Protein AF-A0A3P7KFB0-F1 (afdb_monomer)

Secondary structure (DSSP, 8-state):
-HHHHHHHHHHHHHHHHHHHHHHHHHHHHHHHHTT-TTTT-----------SSHHHHHHHH-TTTEEE-SS-TT-EEETTSGGGG-S------GGGGGG-

pLDDT: mean 82.41, std 10.94, range [44.97, 96.56]

Sequence (100 aa):
MWHEARRQEKLIRSQMIDSVKRNERRKQFYENVRKDPEQFMQVHGRKCQIHMDPAVAHAAEASSILRRWQGDPNVLIDRFDVRAHMDYIPETKADDIDKR

InterPro domains:
  IPR019147 Suppressor of white apricot, N-terminal domain [PF09750] (40-95)
  IPR019147 Suppressor of white apricot, N-terminal domain [SM01141] (39-99)
  IPR040397 Suppressor of white apricot [PTHR13161] (1-93)

Solvent-accessible surface area (backbone atoms only — not comparable to full-atom values): 6448 Å² total; per-residue (Å²): 114,69,71,58,54,55,51,51,51,52,52,53,53,50,52,51,53,51,48,51,55,50,50,51,52,52,49,51,50,51,60,56,50,70,74,41,79,67,83,72,65,77,87,84,86,72,96,76,82,92,54,94,46,69,68,58,38,50,66,68,66,33,80,90,37,49,35,65,36,91,93,42,72,89,42,75,38,51,63,83,38,72,76,66,72,55,93,73,80,82,81,80,62,74,80,63,66,84,75,112

Radius of gyration: 26.5 Å; Cα contacts (8 Å, |Δi|>4): 41; chains: 1; bounding box: 63×32×70 Å

Foldseek 3Di:
DVVVVVVVVVVVVVVVVVVVVVVVVVVVVVVVCVVDVVVPPDDDDDDADDDPDPVVSCCPPPPVQWDQQPVGSVDIDGCPPPSVVDPDDDDDDPVVVVVD

Organism: Litomosoides sigmodontis (NCBI:txid42156)

Mean predicted aligned error: 14.36 Å

Structure (mmCIF, N/CA/C/O backbone):
data_AF-A0A3P7KFB0-F1
#
_entry.id   AF-A0A3P7KFB0-F1
#
loop_
_atom_site.group_PDB
_atom_site.id
_atom_site.type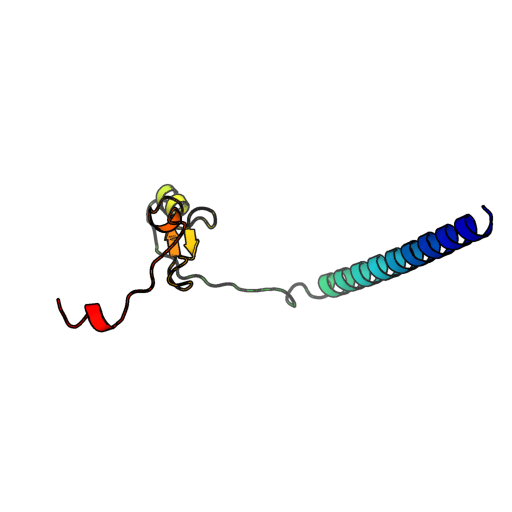_symbol
_atom_site.label_atom_id
_atom_site.label_alt_id
_atom_site.label_comp_id
_atom_site.label_asym_id
_atom_site.label_entity_id
_atom_site.label_seq_id
_atom_site.pdbx_PDB_ins_code
_atom_site.Cartn_x
_atom_site.Cartn_y
_atom_site.Cartn_z
_atom_site.occupancy
_atom_site.B_iso_or_equiv
_atom_site.auth_seq_id
_atom_site.auth_comp_id
_atom_site.auth_asym_id
_atom_site.auth_atom_id
_atom_site.pdbx_PDB_model_num
ATOM 1 N N . MET A 1 1 ? 17.732 -8.116 -43.389 1.00 69.75 1 MET A N 1
ATOM 2 C CA . MET A 1 1 ? 18.290 -9.009 -42.347 1.00 69.75 1 MET A CA 1
ATOM 3 C C . MET A 1 1 ? 19.377 -8.345 -41.491 1.00 69.75 1 MET A C 1
ATOM 5 O O . MET A 1 1 ? 19.229 -8.332 -40.279 1.00 69.75 1 MET A O 1
ATOM 9 N N . TRP A 1 2 ? 20.423 -7.718 -42.051 1.00 81.38 2 TRP A N 1
ATOM 10 C CA . TRP A 1 2 ? 21.514 -7.133 -41.237 1.00 81.38 2 TRP A CA 1
ATOM 11 C C . TRP A 1 2 ? 21.126 -5.904 -40.386 1.00 81.38 2 TRP A C 1
ATOM 13 O O . TRP A 1 2 ? 21.484 -5.812 -39.212 1.00 81.38 2 TRP A O 1
ATOM 23 N N . HIS A 1 3 ? 20.343 -4.972 -40.938 1.00 89.75 3 HIS A N 1
ATOM 24 C CA . HIS A 1 3 ? 19.903 -3.776 -40.200 1.00 89.75 3 HIS A CA 1
ATOM 25 C C . HIS A 1 3 ? 19.008 -4.096 -38.995 1.00 89.75 3 HIS A C 1
ATOM 27 O O . HIS A 1 3 ? 19.041 -3.392 -37.987 1.00 89.75 3 HIS A O 1
ATOM 33 N N . GLU A 1 4 ? 18.226 -5.167 -39.091 1.00 88.50 4 GLU A N 1
ATOM 34 C CA . GLU A 1 4 ? 17.329 -5.619 -38.033 1.00 88.50 4 GLU A CA 1
ATOM 35 C C . GLU A 1 4 ? 18.109 -6.270 -36.888 1.00 88.50 4 GLU A C 1
ATOM 37 O O . GLU A 1 4 ? 17.921 -5.892 -35.734 1.00 88.50 4 GLU A O 1
ATOM 42 N N . ALA A 1 5 ? 19.085 -7.125 -37.210 1.00 91.62 5 ALA A N 1
ATOM 43 C CA . ALA A 1 5 ? 20.014 -7.680 -36.228 1.00 91.62 5 ALA A CA 1
ATOM 44 C C . ALA A 1 5 ? 20.770 -6.577 -35.460 1.00 91.62 5 ALA A C 1
ATOM 46 O O . ALA A 1 5 ? 20.852 -6.616 -34.233 1.00 91.62 5 ALA A O 1
ATOM 47 N N . ARG A 1 6 ? 21.235 -5.528 -36.155 1.00 92.75 6 ARG A N 1
ATOM 48 C CA . ARG A 1 6 ? 21.932 -4.387 -35.530 1.00 92.75 6 ARG A CA 1
ATOM 49 C C . ARG A 1 6 ? 21.017 -3.551 -34.624 1.00 92.75 6 ARG A C 1
ATOM 51 O O . ARG A 1 6 ? 21.471 -2.995 -33.622 1.00 92.75 6 ARG A O 1
ATOM 58 N N . ARG A 1 7 ? 19.722 -3.459 -34.951 1.00 91.50 7 ARG A N 1
ATOM 59 C CA . ARG A 1 7 ? 18.713 -2.807 -34.098 1.00 91.50 7 ARG A CA 1
ATOM 60 C C . ARG A 1 7 ? 18.478 -3.608 -32.815 1.00 91.50 7 ARG A C 1
ATOM 62 O O . ARG A 1 7 ? 18.466 -3.010 -31.742 1.00 91.50 7 ARG A O 1
ATOM 69 N N . GLN A 1 8 ? 18.345 -4.931 -32.923 1.00 93.19 8 GLN A N 1
ATOM 70 C CA . GLN A 1 8 ? 18.179 -5.816 -31.765 1.00 93.19 8 GLN A CA 1
ATOM 71 C C . GLN A 1 8 ? 19.406 -5.778 -30.851 1.00 93.19 8 GLN A C 1
ATOM 73 O O . GLN A 1 8 ? 19.278 -5.616 -29.641 1.00 93.19 8 GLN A O 1
ATOM 78 N N . GLU A 1 9 ? 20.606 -5.809 -31.427 1.00 93.56 9 GLU A N 1
ATOM 79 C CA . GLU A 1 9 ? 21.850 -5.700 -30.668 1.00 93.56 9 GLU A CA 1
ATOM 80 C C . GLU A 1 9 ? 21.924 -4.396 -29.856 1.00 93.56 9 GLU A C 1
ATOM 82 O O . GLU A 1 9 ? 22.289 -4.411 -28.678 1.00 93.56 9 GLU A O 1
ATOM 87 N N . LYS A 1 10 ? 21.527 -3.260 -30.449 1.00 93.19 10 LYS A N 1
ATOM 88 C CA . LYS A 1 10 ? 21.494 -1.967 -29.749 1.00 93.19 10 LYS A CA 1
ATOM 89 C C . LYS A 1 10 ? 20.515 -1.977 -28.569 1.00 93.19 10 LYS A C 1
ATOM 91 O O . LYS A 1 10 ? 20.856 -1.450 -27.512 1.00 93.19 10 LYS A O 1
ATOM 96 N N . LEU A 1 11 ? 19.340 -2.588 -28.741 1.00 95.56 11 LEU A N 1
ATOM 97 C CA . LEU A 1 11 ? 18.315 -2.714 -27.699 1.00 95.56 11 LEU A CA 1
ATOM 98 C C . LEU A 1 11 ? 18.798 -3.585 -26.528 1.00 95.56 11 LEU A C 1
ATOM 100 O O . LEU A 1 11 ? 18.660 -3.203 -25.367 1.00 95.56 11 LEU A O 1
ATOM 104 N N . ILE A 1 12 ? 19.403 -4.737 -26.825 1.00 94.75 12 ILE A N 1
ATOM 105 C CA . ILE A 1 12 ? 19.922 -5.652 -25.799 1.00 94.75 12 ILE A CA 1
ATOM 106 C C . ILE A 1 12 ? 21.056 -4.976 -25.021 1.00 94.75 12 ILE A C 1
ATOM 108 O O . ILE A 1 12 ? 21.076 -5.008 -23.790 1.00 94.75 12 ILE A O 1
ATOM 112 N N . ARG A 1 13 ? 21.970 -4.286 -25.719 1.00 94.38 13 ARG A N 1
ATOM 113 C CA . ARG A 1 13 ? 23.058 -3.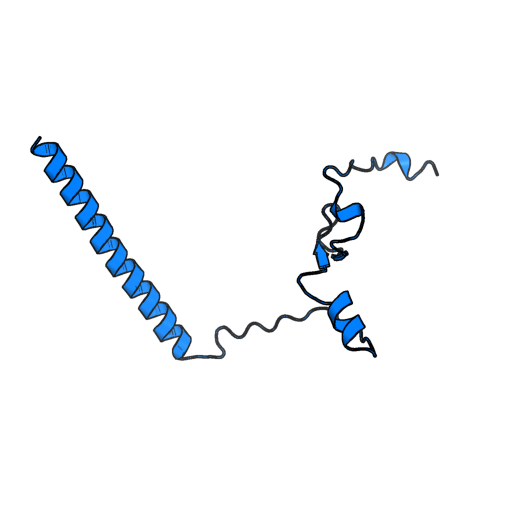533 -25.076 1.00 94.38 13 ARG A CA 1
ATOM 114 C C . ARG A 1 13 ? 22.533 -2.416 -24.172 1.00 94.38 13 ARG A C 1
ATOM 116 O O . ARG A 1 13 ? 23.048 -2.262 -23.066 1.00 94.38 13 ARG A O 1
ATOM 123 N N . SER A 1 14 ? 21.512 -1.662 -24.591 1.00 95.50 14 SER A N 1
ATOM 124 C CA . SER A 1 14 ? 20.925 -0.622 -23.734 1.00 95.50 14 SER A CA 1
ATOM 125 C C . SER A 1 14 ? 20.245 -1.219 -22.502 1.00 95.50 14 SER A C 1
ATOM 127 O O . SER A 1 14 ? 20.505 -0.768 -21.390 1.00 95.50 14 SER A O 1
ATOM 129 N N . GLN A 1 15 ? 19.461 -2.291 -22.670 1.00 95.88 15 GLN A N 1
ATOM 130 C CA . GLN A 1 15 ? 18.812 -2.985 -21.552 1.00 95.88 15 GLN A CA 1
ATOM 131 C C . GLN A 1 15 ? 19.826 -3.541 -20.546 1.00 95.88 15 GLN A C 1
ATOM 133 O O . GLN A 1 15 ? 19.603 -3.465 -19.335 1.00 95.88 15 GLN A O 1
ATOM 138 N N . MET A 1 16 ? 20.953 -4.070 -21.028 1.00 95.94 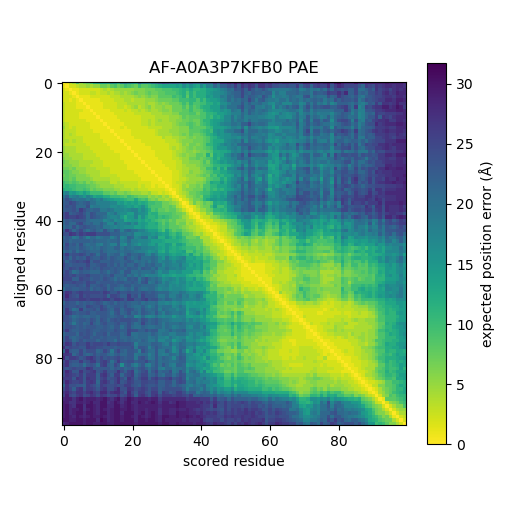16 MET A N 1
ATOM 139 C CA . MET A 1 16 ? 22.032 -4.569 -20.179 1.00 95.94 16 MET A CA 1
ATOM 140 C C . MET A 1 16 ? 22.647 -3.442 -19.339 1.00 95.94 16 MET A C 1
ATOM 142 O O . MET A 1 16 ? 22.744 -3.571 -18.119 1.00 95.94 16 MET A O 1
ATOM 146 N N . ILE A 1 17 ? 23.001 -2.315 -19.967 1.00 95.88 17 ILE A N 1
ATOM 147 C CA . ILE A 1 17 ? 23.571 -1.148 -19.271 1.00 95.88 17 ILE A CA 1
ATOM 148 C C . ILE A 1 17 ? 22.587 -0.605 -18.229 1.00 95.88 17 ILE A C 1
ATOM 150 O O . ILE A 1 17 ? 22.974 -0.332 -17.090 1.00 95.88 17 ILE A O 1
ATOM 154 N N . ASP A 1 18 ? 21.308 -0.493 -18.584 1.00 96.06 18 ASP A N 1
ATOM 155 C CA . ASP A 1 18 ? 20.270 -0.017 -17.671 1.00 96.06 18 ASP A CA 1
ATOM 156 C C . ASP A 1 18 ? 20.058 -0.972 -16.495 1.00 96.06 18 ASP A C 1
ATOM 158 O O . ASP A 1 18 ? 19.820 -0.530 -15.369 1.00 96.06 18 ASP A O 1
ATOM 162 N N . SER A 1 19 ? 20.182 -2.279 -16.729 1.00 95.19 19 SER A N 1
ATOM 163 C CA . SER A 1 19 ? 20.090 -3.297 -15.681 1.00 95.19 19 SER A CA 1
ATOM 164 C C . SER A 1 19 ? 21.260 -3.209 -14.704 1.00 95.19 19 SER A C 1
ATOM 166 O O . SER A 1 19 ? 21.029 -3.242 -13.496 1.00 95.19 19 SER A O 1
ATOM 168 N N . VAL A 1 20 ? 22.488 -2.995 -15.194 1.00 96.56 20 VAL A N 1
ATOM 169 C CA . VAL A 1 20 ? 23.670 -2.763 -14.343 1.00 96.56 20 VAL A CA 1
ATOM 170 C C . VAL A 1 20 ? 23.494 -1.490 -13.514 1.00 96.56 20 VAL A C 1
ATOM 172 O O . VAL A 1 20 ? 23.587 -1.548 -12.289 1.00 96.56 20 VAL A O 1
ATOM 175 N N . LYS A 1 21 ? 23.119 -0.366 -14.141 1.00 96.25 21 LYS A N 1
ATOM 176 C CA . LYS A 1 21 ? 22.860 0.904 -13.436 1.00 96.25 21 LYS A CA 1
ATOM 177 C C . LYS A 1 21 ? 21.732 0.794 -12.409 1.00 96.25 21 LYS A C 1
ATOM 179 O O . LYS A 1 21 ? 21.770 1.432 -11.357 1.00 96.25 21 LYS A O 1
ATOM 184 N N . ARG A 1 22 ? 20.679 0.026 -12.706 1.00 95.00 22 ARG A N 1
ATOM 185 C CA . ARG A 1 22 ? 19.577 -0.233 -11.766 1.00 95.00 22 ARG A CA 1
ATOM 186 C C . ARG A 1 22 ? 20.057 -1.073 -10.586 1.00 95.00 22 ARG A C 1
ATOM 188 O O . ARG A 1 22 ? 19.719 -0.748 -9.451 1.00 95.00 22 ARG A O 1
ATOM 195 N N . ASN A 1 23 ? 20.852 -2.108 -10.843 1.00 96.00 23 ASN A N 1
ATOM 196 C CA . ASN A 1 23 ? 21.406 -2.952 -9.792 1.00 96.00 23 ASN A CA 1
ATOM 197 C C . ASN A 1 23 ? 22.362 -2.166 -8.883 1.00 96.00 23 ASN A C 1
ATOM 199 O O . ASN A 1 23 ? 22.302 -2.301 -7.666 1.00 96.00 23 ASN A O 1
ATOM 203 N N . GLU A 1 24 ? 23.181 -1.286 -9.456 1.00 95.25 24 GLU A N 1
ATOM 204 C CA . GLU A 1 24 ? 24.099 -0.432 -8.706 1.00 95.25 24 GLU A CA 1
ATOM 205 C C . GLU A 1 24 ? 23.362 0.582 -7.822 1.00 95.25 24 GLU A C 1
ATOM 207 O O . GLU A 1 24 ? 23.651 0.667 -6.631 1.00 95.25 24 GLU A O 1
ATOM 212 N N . ARG A 1 25 ? 22.327 1.259 -8.342 1.00 94.44 25 ARG A N 1
ATOM 213 C CA . ARG A 1 25 ? 21.447 2.118 -7.523 1.00 94.44 25 ARG A CA 1
ATOM 214 C C . ARG A 1 25 ? 20.778 1.346 -6.389 1.00 94.44 25 ARG A C 1
ATOM 216 O O . ARG A 1 25 ? 20.712 1.837 -5.268 1.00 94.44 25 ARG A O 1
ATOM 223 N N . ARG A 1 26 ? 20.306 0.124 -6.663 1.00 93.06 26 ARG A N 1
ATOM 224 C CA . ARG A 1 26 ? 19.701 -0.743 -5.645 1.00 93.06 26 ARG A CA 1
ATOM 225 C C . ARG A 1 26 ? 20.717 -1.140 -4.571 1.00 93.06 26 ARG A C 1
ATOM 227 O O . ARG A 1 26 ? 20.396 -1.101 -3.389 1.00 93.06 26 ARG A O 1
ATOM 234 N N . LYS A 1 27 ? 21.947 -1.478 -4.969 1.00 93.00 27 LYS A N 1
ATOM 235 C CA . LYS A 1 27 ? 23.049 -1.768 -4.045 1.00 93.00 27 LYS A CA 1
ATOM 236 C C . LYS A 1 27 ? 23.378 -0.549 -3.181 1.00 93.00 27 LYS A C 1
ATOM 238 O O . LYS A 1 27 ? 23.428 -0.685 -1.969 1.00 93.00 27 LYS A O 1
ATOM 243 N N . GLN A 1 28 ? 23.534 0.632 -3.780 1.00 88.94 28 GLN A N 1
ATOM 244 C CA . GLN A 1 28 ? 23.790 1.881 -3.053 1.00 88.94 28 GLN A CA 1
ATOM 245 C C . GLN A 1 28 ? 22.671 2.208 -2.058 1.00 88.94 28 GLN A C 1
ATOM 247 O O . GLN A 1 28 ? 22.959 2.592 -0.930 1.00 88.94 28 GLN A O 1
ATOM 252 N N . PHE A 1 29 ? 21.406 2.005 -2.444 1.00 86.38 29 PHE A N 1
ATOM 253 C CA . PHE A 1 29 ? 20.269 2.152 -1.537 1.00 86.38 29 PHE A CA 1
ATOM 254 C C . PHE A 1 29 ? 20.411 1.243 -0.311 1.00 86.38 29 PHE A C 1
ATOM 256 O O . PHE A 1 29 ? 20.387 1.741 0.807 1.00 86.38 29 PHE A O 1
ATOM 263 N N . TYR A 1 30 ? 20.633 -0.062 -0.500 1.00 83.81 30 TYR A N 1
ATOM 264 C CA . TYR A 1 30 ? 20.760 -0.995 0.625 1.00 83.81 30 TYR A CA 1
ATOM 265 C C . TYR A 1 30 ? 22.020 -0.770 1.472 1.00 83.81 30 TYR A C 1
ATOM 267 O O . TYR A 1 30 ? 21.952 -0.903 2.689 1.00 83.81 30 TYR A O 1
ATOM 275 N N . GLU A 1 31 ? 23.148 -0.391 0.869 1.00 85.38 31 GLU A N 1
ATOM 276 C CA . GLU A 1 31 ? 24.368 -0.019 1.603 1.00 85.38 31 GLU A CA 1
ATOM 277 C C . GLU A 1 31 ? 24.161 1.238 2.457 1.00 85.38 31 GLU A C 1
ATOM 279 O O . GLU A 1 31 ? 24.686 1.319 3.564 1.00 85.38 31 GLU A O 1
ATOM 284 N N . ASN A 1 32 ? 23.376 2.208 1.980 1.00 79.12 32 ASN A N 1
ATOM 285 C CA . ASN A 1 32 ? 23.015 3.388 2.765 1.00 79.12 32 ASN A CA 1
ATOM 286 C C . ASN A 1 32 ? 22.011 3.042 3.874 1.00 79.12 32 ASN A C 1
ATOM 288 O O . ASN A 1 32 ? 22.202 3.465 5.007 1.00 79.12 32 ASN A O 1
ATOM 292 N N . VAL A 1 33 ? 21.003 2.215 3.581 1.00 72.69 33 VAL A N 1
ATOM 293 C CA . VAL A 1 33 ? 20.011 1.738 4.564 1.00 72.69 33 VAL A CA 1
ATOM 294 C C . VAL A 1 33 ? 20.672 0.919 5.677 1.00 72.69 33 VAL A C 1
ATOM 296 O O . VAL A 1 33 ? 20.276 1.010 6.83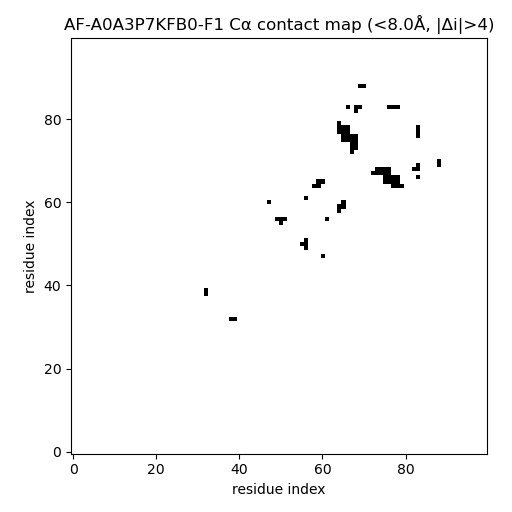1 1.00 72.69 33 VAL A O 1
ATOM 299 N N . ARG A 1 34 ? 21.706 0.130 5.362 1.00 70.56 34 ARG A N 1
ATOM 300 C CA . ARG A 1 34 ? 22.420 -0.696 6.348 1.00 70.56 34 ARG A CA 1
ATOM 301 C C . ARG A 1 34 ? 23.267 0.121 7.330 1.00 70.56 34 ARG A C 1
ATOM 303 O O . ARG A 1 34 ? 23.632 -0.412 8.373 1.00 70.56 34 ARG A O 1
ATOM 310 N N . LYS A 1 35 ? 23.607 1.372 7.000 1.00 70.94 35 LYS A N 1
ATOM 311 C CA . LYS A 1 35 ? 24.426 2.240 7.861 1.00 70.94 35 LYS A CA 1
ATOM 312 C C . LYS A 1 35 ? 23.642 2.842 9.023 1.00 70.94 35 LYS A C 1
ATOM 314 O O . LYS A 1 35 ? 24.249 3.067 10.062 1.00 70.94 35 LYS A O 1
ATOM 319 N N . ASP A 1 36 ? 22.341 3.071 8.858 1.00 68.62 36 ASP A N 1
ATOM 320 C CA . ASP A 1 36 ? 21.492 3.650 9.898 1.00 68.62 36 ASP A CA 1
ATOM 321 C C . ASP A 1 36 ? 20.141 2.908 9.979 1.00 68.62 36 ASP A C 1
ATOM 323 O O . ASP A 1 36 ? 19.233 3.167 9.181 1.00 68.62 36 ASP A O 1
ATOM 327 N N . PRO A 1 37 ? 20.001 1.959 10.924 1.00 65.69 37 PRO A N 1
ATOM 328 C CA . PRO A 1 37 ? 18.761 1.218 11.146 1.00 65.69 37 PRO A CA 1
ATOM 329 C C . PRO A 1 37 ? 17.573 2.103 11.552 1.00 65.69 37 PRO A C 1
ATOM 331 O O . PRO A 1 37 ? 16.425 1.695 11.373 1.00 65.69 37 PRO A O 1
ATOM 334 N N . GLU A 1 38 ? 17.823 3.297 12.099 1.00 65.62 38 GLU A N 1
ATOM 335 C CA . GLU A 1 38 ? 16.787 4.183 12.636 1.00 65.62 38 GLU A CA 1
ATOM 336 C C . GLU A 1 38 ? 16.193 5.098 11.558 1.00 65.62 38 GLU A C 1
ATOM 338 O O . GLU A 1 38 ? 15.032 5.498 11.658 1.00 65.62 38 GLU A O 1
ATOM 343 N N . GLN A 1 39 ? 16.927 5.352 10.469 1.00 68.38 39 GLN A N 1
ATOM 344 C CA . GLN A 1 39 ? 16.528 6.277 9.399 1.00 68.38 39 GLN A CA 1
ATOM 345 C C . GLN A 1 39 ? 15.224 5.878 8.676 1.00 68.38 39 GLN A C 1
ATOM 347 O O . GLN A 1 39 ? 14.564 6.718 8.061 1.00 68.38 39 GLN A O 1
ATOM 352 N N . PHE A 1 40 ? 14.821 4.608 8.765 1.00 63.00 40 PHE A N 1
ATOM 353 C CA . PHE A 1 40 ? 13.564 4.100 8.203 1.00 63.00 40 PHE A CA 1
ATOM 354 C C . PHE A 1 40 ? 12.626 3.505 9.256 1.00 63.00 40 PHE A C 1
ATOM 356 O O . PHE A 1 40 ? 11.639 2.863 8.887 1.00 63.00 40 PHE A O 1
ATOM 363 N N . MET A 1 41 ? 12.900 3.699 10.550 1.00 72.19 41 MET A N 1
ATOM 364 C CA . MET A 1 41 ? 12.008 3.226 11.603 1.00 72.19 41 MET A CA 1
ATOM 365 C C . MET A 1 41 ? 10.700 4.024 11.554 1.00 72.19 41 MET A C 1
ATOM 367 O O . MET A 1 41 ? 10.603 5.148 12.039 1.00 72.19 41 MET A O 1
ATOM 371 N N . GLN A 1 42 ? 9.677 3.439 10.934 1.00 74.69 42 GLN A N 1
ATOM 372 C CA . GLN A 1 42 ? 8.338 4.010 10.900 1.00 74.69 42 GLN A CA 1
ATOM 373 C C . GLN A 1 42 ? 7.520 3.440 12.055 1.00 74.69 42 GLN A C 1
ATOM 375 O O . GLN A 1 42 ? 7.171 2.259 12.059 1.00 74.69 42 GLN A O 1
ATOM 380 N N . VAL A 1 43 ? 7.197 4.286 13.029 1.00 78.94 43 VAL A N 1
ATOM 381 C CA . VAL A 1 43 ? 6.282 3.928 14.115 1.00 78.94 43 VAL A CA 1
ATOM 382 C C . VAL A 1 43 ? 4.862 4.245 13.663 1.00 78.94 43 VAL A C 1
ATOM 384 O O . VAL A 1 43 ? 4.460 5.405 13.597 1.00 78.94 43 VAL A O 1
ATOM 387 N N . HIS A 1 44 ? 4.099 3.205 13.334 1.00 76.94 44 HIS A N 1
ATOM 388 C CA . HIS A 1 44 ? 2.685 3.324 12.985 1.00 76.94 44 HIS A CA 1
ATOM 389 C C . HIS A 1 44 ? 1.830 2.999 14.207 1.00 76.94 44 HIS A C 1
ATOM 391 O O . HIS A 1 44 ? 1.863 1.881 14.717 1.00 76.94 44 HIS A O 1
ATOM 397 N N . GLY A 1 45 ? 1.060 3.979 14.676 1.00 72.94 45 GLY A N 1
ATOM 398 C CA . GLY A 1 45 ? 0.062 3.788 15.724 1.00 72.94 45 GLY A CA 1
ATOM 399 C C . GLY A 1 45 ? -1.322 3.575 15.120 1.00 72.94 45 GLY A C 1
ATOM 400 O O . GLY A 1 45 ? -1.749 4.335 14.251 1.00 72.94 45 GLY A O 1
ATOM 401 N N . ARG A 1 46 ? -2.052 2.569 15.603 1.00 70.62 46 ARG A N 1
ATOM 402 C CA . ARG A 1 46 ? -3.477 2.383 15.312 1.00 7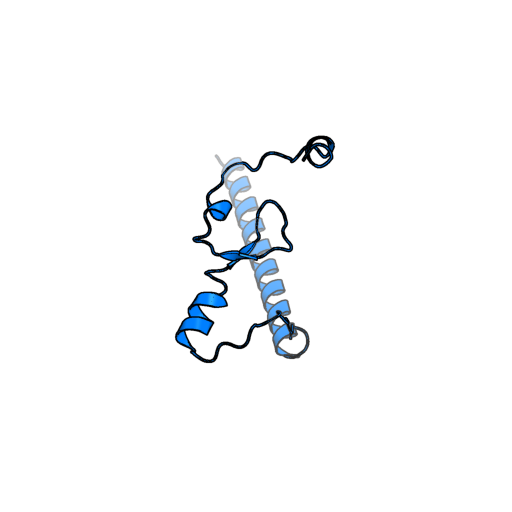0.62 46 ARG A CA 1
ATOM 403 C C . ARG A 1 46 ? -4.245 2.390 16.632 1.00 70.62 46 ARG A C 1
ATOM 405 O O . ARG A 1 46 ? -3.749 1.865 17.624 1.00 70.62 46 ARG A O 1
ATOM 412 N N . LYS A 1 47 ? -5.449 2.974 16.649 1.00 73.62 47 LYS A N 1
ATOM 413 C CA . LYS A 1 47 ? -6.371 2.806 17.783 1.00 73.62 47 LYS A CA 1
ATOM 414 C C . LYS A 1 47 ? -6.634 1.306 17.952 1.00 73.62 47 LYS A C 1
ATOM 416 O O . LYS A 1 47 ? -7.119 0.688 17.008 1.00 73.62 47 LYS A O 1
ATOM 421 N N . CYS A 1 48 ? -6.276 0.741 19.101 1.00 71.88 48 CYS A N 1
ATOM 422 C CA . CYS A 1 48 ? -6.557 -0.650 19.438 1.00 71.88 48 CYS A CA 1
ATOM 423 C C . CYS A 1 48 ? -7.596 -0.703 20.556 1.00 71.88 48 CYS A C 1
ATOM 425 O O . CYS A 1 48 ? -7.576 0.115 21.481 1.00 71.88 48 CYS A O 1
ATOM 427 N N . GLN A 1 49 ? -8.514 -1.657 20.461 1.00 80.25 49 GLN A N 1
ATOM 428 C CA . GLN A 1 49 ? -9.411 -1.986 21.554 1.00 80.25 49 GLN A CA 1
ATOM 429 C C . GLN A 1 49 ? -8.804 -3.138 22.364 1.00 80.25 49 GLN A C 1
ATOM 431 O O . GLN A 1 49 ? -8.243 -4.082 21.808 1.00 80.25 49 GLN A O 1
ATOM 436 N N . ILE A 1 50 ? -8.859 -3.050 23.695 1.00 83.94 50 ILE A N 1
ATOM 437 C CA . ILE A 1 50 ? -8.326 -4.108 24.560 1.00 83.94 50 ILE A CA 1
ATOM 438 C C . ILE A 1 50 ? -9.349 -5.243 24.607 1.00 83.94 50 ILE A C 1
ATOM 440 O O . ILE A 1 50 ? -10.468 -5.063 25.089 1.00 83.94 50 ILE A O 1
ATOM 444 N N . HIS A 1 51 ? -8.946 -6.416 24.127 1.00 87.12 51 HIS A N 1
ATOM 445 C CA . HIS A 1 51 ? -9.717 -7.649 24.232 1.00 87.12 51 HIS A CA 1
ATOM 446 C C . HIS A 1 51 ? -9.056 -8.560 25.272 1.00 87.12 51 HIS A C 1
ATOM 448 O O . HIS A 1 51 ? -7.852 -8.797 25.210 1.00 87.12 51 HIS A O 1
ATOM 454 N N . MET A 1 52 ? -9.838 -9.067 26.229 1.00 90.50 52 MET A N 1
ATOM 455 C CA . MET A 1 52 ? -9.338 -9.972 27.279 1.00 90.50 52 MET A CA 1
ATOM 456 C C . MET A 1 52 ? -8.956 -11.349 26.719 1.00 90.50 52 MET A C 1
ATOM 458 O O . MET A 1 52 ? -8.046 -11.994 27.231 1.00 90.50 52 MET A O 1
ATOM 462 N N . ASP A 1 53 ? -9.654 -11.790 25.669 1.00 91.88 53 ASP A N 1
ATOM 463 C CA . ASP A 1 53 ? -9.402 -13.054 24.981 1.00 91.88 53 ASP A CA 1
ATOM 464 C C . ASP A 1 53 ? -8.521 -12.825 23.733 1.00 91.88 53 ASP A C 1
ATOM 466 O O . ASP A 1 53 ? -8.931 -12.089 22.825 1.00 91.88 53 ASP A O 1
ATOM 470 N N . PRO A 1 54 ? -7.340 -13.468 23.641 1.00 87.94 54 PRO A N 1
ATOM 471 C CA . PRO A 1 54 ? -6.476 -13.406 22.465 1.00 87.94 54 PRO A CA 1
ATOM 472 C C . PRO A 1 54 ? -7.138 -13.876 21.162 1.00 87.94 54 PRO A C 1
ATOM 474 O O . PRO A 1 54 ? -6.822 -13.341 20.098 1.00 87.94 54 PRO A O 1
ATOM 477 N N . ALA A 1 55 ? -8.050 -14.853 21.214 1.00 87.75 55 ALA A N 1
ATOM 478 C CA . ALA A 1 55 ? -8.743 -15.344 20.023 1.00 87.75 55 ALA A CA 1
ATOM 479 C C . ALA A 1 55 ? -9.684 -14.273 19.456 1.00 87.75 55 ALA A C 1
ATOM 481 O O . ALA A 1 55 ? -9.693 -14.018 18.250 1.00 87.75 55 ALA A O 1
ATOM 482 N N . VAL A 1 56 ? -10.409 -13.584 20.341 1.00 86.06 56 VAL A N 1
ATOM 483 C CA . VAL A 1 56 ? -11.254 -12.437 19.985 1.00 86.06 56 VAL A CA 1
ATOM 484 C C . VAL A 1 56 ? -10.401 -11.275 19.482 1.00 86.06 56 VAL A C 1
ATOM 486 O O . VAL A 1 56 ? -10.748 -10.672 18.471 1.00 86.06 56 VAL A O 1
ATOM 489 N N . ALA A 1 57 ? -9.259 -10.999 20.121 1.00 86.12 57 ALA A N 1
ATOM 490 C CA . ALA A 1 57 ? -8.332 -9.957 19.678 1.00 86.12 57 ALA A CA 1
ATOM 491 C C . ALA A 1 57 ? -7.859 -10.196 18.239 1.00 86.12 57 ALA A C 1
ATOM 493 O O . ALA A 1 57 ? -7.873 -9.289 17.409 1.00 86.12 57 ALA A O 1
ATOM 494 N N . HIS A 1 58 ? -7.470 -11.435 17.929 1.00 83.44 58 HIS A N 1
ATOM 495 C CA . HIS A 1 58 ? -7.026 -11.800 16.591 1.00 83.44 58 HIS A CA 1
ATOM 496 C C . HIS A 1 58 ? -8.160 -11.689 15.566 1.00 83.44 58 HIS A C 1
ATOM 498 O O . HIS A 1 58 ? -7.951 -11.158 14.479 1.00 83.44 58 HIS A O 1
ATOM 504 N N . ALA A 1 59 ? -9.366 -12.142 15.917 1.00 82.25 59 ALA A N 1
ATOM 505 C CA . ALA A 1 59 ? -10.529 -12.054 15.041 1.00 82.25 59 ALA A CA 1
ATOM 506 C C . ALA A 1 59 ? -10.997 -10.606 14.799 1.00 82.25 59 ALA A C 1
ATOM 508 O O . ALA A 1 59 ? -11.463 -10.295 13.711 1.00 82.25 59 ALA A O 1
ATOM 509 N N . ALA A 1 60 ? -10.865 -9.716 15.781 1.00 80.75 60 ALA A N 1
ATOM 510 C CA . ALA A 1 60 ? -11.328 -8.336 15.667 1.00 80.75 60 ALA A CA 1
ATOM 511 C C . ALA A 1 60 ? -10.299 -7.406 15.002 1.00 80.7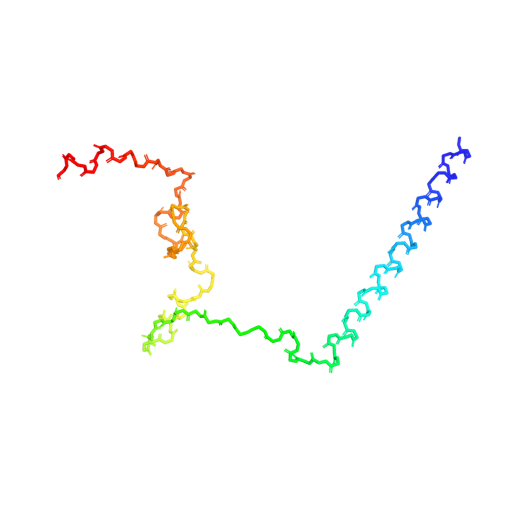5 60 ALA A C 1
ATOM 513 O O . ALA A 1 60 ? -10.667 -6.551 14.202 1.00 80.75 60 ALA A O 1
ATOM 514 N N . GLU A 1 61 ? -9.007 -7.557 15.311 1.00 79.31 61 GLU A N 1
ATOM 515 C CA . GLU A 1 61 ? -7.976 -6.572 14.946 1.00 79.31 61 GLU A CA 1
ATOM 516 C C . GLU A 1 61 ? -7.041 -7.030 13.816 1.00 79.31 61 GLU A C 1
ATOM 518 O O . GLU A 1 61 ? -6.200 -6.246 13.359 1.00 79.31 61 GLU A O 1
ATOM 523 N N . ALA A 1 62 ? -7.166 -8.267 13.316 1.00 80.50 62 ALA A N 1
ATOM 524 C CA . ALA A 1 62 ? -6.321 -8.727 12.216 1.00 80.50 62 ALA A CA 1
ATOM 525 C C . ALA A 1 62 ? -6.476 -7.837 10.972 1.00 80.50 62 ALA A C 1
ATOM 527 O O . ALA A 1 62 ? -7.577 -7.554 10.490 1.00 80.50 62 ALA A O 1
ATOM 528 N N . SER A 1 63 ? -5.336 -7.452 10.391 1.00 75.38 63 SER A N 1
ATOM 529 C CA . SER A 1 63 ? -5.268 -6.620 9.181 1.00 75.38 63 SER A CA 1
ATOM 530 C C . SER A 1 63 ? -5.949 -7.256 7.965 1.00 75.38 63 SER A C 1
ATOM 532 O O . SER A 1 63 ? -6.300 -6.555 7.022 1.00 75.38 63 SER A O 1
ATOM 534 N N . SER A 1 64 ? -6.147 -8.575 7.988 1.00 81.06 64 SER A N 1
ATOM 535 C CA . SER A 1 64 ? -6.844 -9.329 6.947 1.00 81.06 64 SER A CA 1
ATOM 536 C C . SER A 1 64 ? -8.366 -9.334 7.101 1.00 81.06 64 SER A C 1
ATOM 538 O O . SER A 1 64 ? -9.047 -9.770 6.172 1.00 81.06 64 SER A O 1
ATOM 540 N N . ILE A 1 65 ? -8.902 -8.908 8.251 1.00 83.50 65 ILE A N 1
ATOM 541 C CA . ILE A 1 65 ? -10.336 -8.949 8.570 1.00 83.50 65 ILE A CA 1
ATOM 542 C C . ILE A 1 65 ? -10.973 -7.580 8.364 1.00 83.50 65 ILE A C 1
ATOM 544 O O . ILE A 1 65 ? -12.067 -7.501 7.820 1.00 83.50 65 ILE A O 1
ATOM 548 N N . LEU A 1 66 ? -10.277 -6.499 8.707 1.00 86.50 66 LEU A N 1
ATOM 549 C CA . LEU A 1 66 ? -10.823 -5.151 8.583 1.00 86.50 66 LEU A CA 1
ATOM 550 C C . LEU A 1 66 ? -10.479 -4.500 7.243 1.00 86.50 66 LEU A C 1
ATOM 552 O O . LEU A 1 66 ? -9.337 -4.517 6.784 1.00 86.50 66 LEU A O 1
ATOM 556 N N . ARG A 1 67 ? -11.483 -3.883 6.624 1.00 85.81 67 ARG A N 1
ATOM 557 C CA . ARG A 1 67 ? -11.408 -3.214 5.320 1.00 85.81 67 ARG A CA 1
ATOM 558 C C . ARG A 1 67 ? -11.904 -1.779 5.463 1.00 85.81 67 ARG A C 1
ATOM 560 O O . ARG A 1 67 ? -12.790 -1.505 6.266 1.00 85.81 67 ARG A O 1
ATOM 567 N N . ARG A 1 68 ? -11.352 -0.853 4.676 1.00 87.94 68 ARG A N 1
ATOM 568 C CA . ARG A 1 68 ? -11.917 0.502 4.572 1.00 87.94 68 ARG A CA 1
ATOM 569 C C . ARG A 1 68 ? -13.261 0.420 3.862 1.00 87.94 68 ARG A C 1
ATOM 571 O O . ARG A 1 68 ? -13.363 -0.245 2.830 1.00 87.94 68 ARG A O 1
ATOM 578 N N . TRP A 1 69 ? -14.272 1.076 4.415 1.00 87.38 69 TRP A N 1
ATOM 579 C CA . TRP A 1 69 ? -15.571 1.169 3.769 1.00 87.38 69 TRP A CA 1
ATOM 580 C C . TRP A 1 69 ? -15.491 2.079 2.536 1.00 87.38 69 TRP A C 1
ATOM 582 O O . TRP A 1 69 ? -14.791 3.089 2.543 1.00 87.38 69 TRP A O 1
ATOM 592 N N . GLN A 1 70 ? -16.205 1.716 1.468 1.00 83.31 70 GLN A N 1
ATOM 593 C CA . GLN 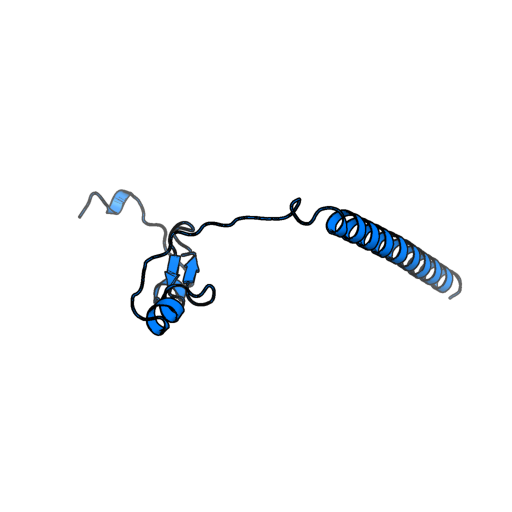A 1 70 ? -16.232 2.492 0.225 1.00 83.31 70 GLN A CA 1
ATOM 594 C C . GLN A 1 70 ? -16.907 3.864 0.396 1.00 83.31 70 GLN A C 1
ATOM 596 O O . GLN A 1 70 ? -16.507 4.809 -0.274 1.00 83.31 70 GLN A O 1
ATOM 601 N N . GLY A 1 71 ? -17.902 3.978 1.287 1.00 83.38 71 GLY A N 1
ATOM 602 C CA . GLY A 1 71 ? -18.630 5.232 1.521 1.00 83.38 71 GLY A CA 1
ATOM 603 C C . GLY A 1 71 ? -17.893 6.241 2.410 1.00 83.38 71 GLY A C 1
ATOM 604 O O . GLY A 1 71 ? -18.107 7.439 2.270 1.00 83.38 71 GLY A O 1
ATOM 605 N N . ASP A 1 72 ? -16.999 5.778 3.287 1.00 84.81 72 ASP A N 1
ATOM 606 C CA . ASP A 1 72 ? -16.109 6.629 4.082 1.00 84.81 72 ASP A CA 1
ATOM 607 C C . ASP A 1 72 ? -14.804 5.869 4.389 1.00 84.81 72 ASP A C 1
ATOM 609 O O . ASP A 1 72 ? -14.807 4.932 5.198 1.00 84.81 72 ASP A O 1
ATOM 613 N N . PRO A 1 73 ? -13.665 6.276 3.795 1.00 84.12 73 PRO A N 1
ATOM 614 C CA . PRO A 1 73 ? -12.368 5.647 4.030 1.00 84.12 73 PRO A CA 1
ATOM 615 C C . PRO A 1 73 ? -11.872 5.714 5.479 1.00 84.12 73 PRO A C 1
ATOM 617 O O . PRO A 1 73 ? -10.933 4.985 5.820 1.00 84.12 73 PRO A O 1
ATOM 620 N N . ASN A 1 74 ? -12.442 6.587 6.316 1.00 85.12 74 ASN A N 1
ATOM 621 C CA . ASN A 1 74 ? -12.102 6.701 7.736 1.00 85.12 74 ASN A CA 1
ATOM 622 C C . ASN A 1 74 ? -12.773 5.619 8.588 1.00 85.12 74 ASN A C 1
ATOM 624 O O . ASN A 1 74 ? -12.330 5.360 9.709 1.00 85.12 74 ASN A O 1
ATOM 628 N N . VAL A 1 75 ? -13.809 4.966 8.056 1.00 85.06 75 VAL A N 1
ATOM 629 C CA . VAL A 1 75 ? -14.533 3.890 8.728 1.00 85.06 75 VAL A CA 1
ATOM 630 C C . VAL A 1 75 ? -13.961 2.544 8.292 1.00 85.06 75 VAL A C 1
ATOM 632 O O . VAL A 1 75 ? -13.877 2.221 7.105 1.00 85.06 75 VAL A O 1
ATOM 635 N N . LEU A 1 76 ? -13.573 1.737 9.279 1.00 85.50 76 LEU A N 1
ATOM 636 C CA . LEU A 1 76 ? -13.195 0.341 9.080 1.00 85.50 76 LEU A CA 1
ATOM 637 C C . LEU A 1 76 ? -14.408 -0.554 9.336 1.00 85.50 76 LEU A C 1
ATOM 639 O O . LEU A 1 76 ? -15.123 -0.371 10.320 1.00 85.50 76 LEU A O 1
ATOM 643 N N . ILE A 1 77 ? -14.620 -1.520 8.451 1.00 87.38 77 ILE A N 1
ATOM 644 C CA . ILE A 1 77 ? -15.685 -2.521 8.533 1.00 87.38 77 ILE A CA 1
ATOM 645 C C . ILE A 1 77 ? -15.083 -3.921 8.444 1.00 87.38 77 ILE A C 1
ATOM 647 O O . ILE A 1 77 ? -13.999 -4.100 7.884 1.00 87.38 77 ILE A O 1
ATOM 651 N N . ASP A 1 78 ? -15.781 -4.915 8.984 1.00 88.50 78 ASP A N 1
ATOM 652 C CA . ASP A 1 78 ? -15.413 -6.318 8.800 1.00 88.50 78 ASP A CA 1
ATOM 653 C C . ASP A 1 78 ? -15.535 -6.699 7.313 1.00 88.50 78 ASP A C 1
ATOM 655 O O . ASP A 1 78 ? -16.445 -6.257 6.612 1.00 88.50 78 ASP A O 1
ATOM 659 N N . ARG A 1 79 ? -14.629 -7.534 6.805 1.00 85.88 79 ARG A N 1
ATOM 660 C CA . ARG A 1 79 ? -14.702 -8.088 5.447 1.00 85.88 79 ARG A CA 1
ATOM 661 C C . ARG A 1 79 ? -15.959 -8.928 5.211 1.00 85.88 79 ARG A C 1
ATOM 663 O O . ARG A 1 79 ? -16.356 -9.088 4.063 1.00 85.88 79 ARG A O 1
ATOM 670 N N . PHE A 1 80 ? -16.542 -9.482 6.270 1.00 84.12 80 PHE A N 1
ATOM 671 C CA . PHE A 1 80 ? -17.788 -10.241 6.249 1.00 84.12 80 PHE A CA 1
ATOM 672 C C . PHE A 1 80 ? -19.018 -9.359 6.499 1.00 84.12 80 PHE A C 1
ATOM 674 O O . PHE A 1 80 ? -20.142 -9.853 6.442 1.00 84.12 80 PHE A O 1
ATOM 681 N N . ASP A 1 81 ? -18.832 -8.059 6.741 1.00 89.75 81 ASP A N 1
ATOM 682 C CA . ASP A 1 81 ? -19.930 -7.100 6.783 1.00 89.75 81 ASP A CA 1
ATOM 683 C C . ASP A 1 81 ? -20.618 -7.047 5.409 1.00 89.75 81 ASP A C 1
ATOM 685 O O . ASP A 1 81 ? -19.968 -7.007 4.358 1.00 89.75 81 ASP A O 1
ATOM 689 N N . VAL A 1 82 ? -21.952 -7.032 5.400 1.00 87.88 82 VAL A N 1
ATOM 690 C CA . VAL A 1 82 ? -22.753 -6.999 4.165 1.00 87.88 82 VAL A CA 1
ATOM 691 C C . VAL A 1 82 ? -22.377 -5.796 3.294 1.00 87.88 82 VAL A C 1
ATOM 693 O O . VAL A 1 82 ? -22.322 -5.911 2.070 1.00 87.88 82 VAL A O 1
ATOM 696 N N . ARG A 1 83 ? -22.018 -4.662 3.910 1.00 85.81 83 ARG A N 1
ATOM 697 C 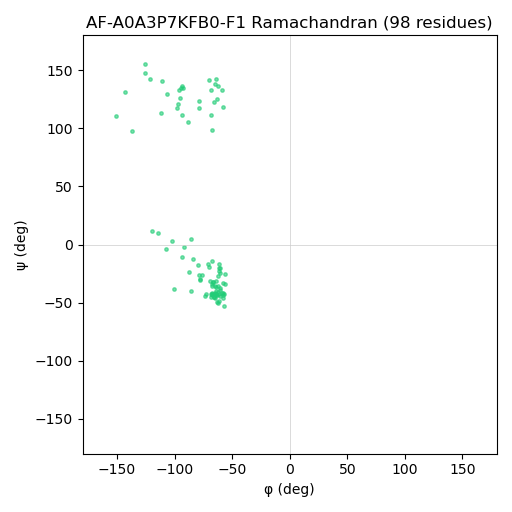CA . ARG A 1 83 ? -21.586 -3.446 3.203 1.00 85.81 83 ARG A CA 1
ATOM 698 C C . ARG A 1 83 ? -20.316 -3.655 2.379 1.00 85.81 83 ARG A C 1
ATOM 700 O O . ARG A 1 83 ? -20.122 -2.951 1.395 1.00 85.81 83 ARG A O 1
ATOM 707 N N . ALA A 1 84 ? -19.455 -4.603 2.755 1.00 85.81 84 ALA A N 1
ATOM 708 C CA . ALA A 1 84 ? -18.230 -4.912 2.016 1.00 85.81 84 ALA A CA 1
ATOM 709 C C . ALA A 1 84 ? -18.498 -5.617 0.673 1.00 85.81 84 ALA A C 1
ATOM 711 O O . ALA A 1 84 ? -17.607 -5.655 -0.175 1.00 85.81 84 ALA A O 1
ATOM 712 N N . HIS A 1 85 ? -19.707 -6.159 0.493 1.00 85.75 85 HIS A N 1
ATOM 713 C CA . HIS A 1 85 ? -20.146 -6.891 -0.697 1.00 85.75 85 HIS A CA 1
ATOM 714 C C . HIS A 1 85 ? -21.035 -6.048 -1.620 1.00 85.75 85 HIS A C 1
ATOM 716 O O . HIS A 1 85 ? -21.551 -6.559 -2.608 1.00 85.75 85 HIS A O 1
ATOM 722 N N . MET A 1 86 ? -21.256 -4.772 -1.295 1.00 86.06 86 MET A N 1
ATOM 723 C CA . MET A 1 86 ? -22.002 -3.873 -2.166 1.00 86.06 86 MET A CA 1
ATOM 724 C C . MET A 1 86 ? -21.099 -3.392 -3.302 1.00 86.06 86 MET A C 1
ATOM 726 O O . MET A 1 86 ? -20.056 -2.790 -3.056 1.00 86.06 86 MET A O 1
ATOM 730 N N . ASP A 1 87 ? -21.521 -3.627 -4.543 1.00 82.88 87 ASP A N 1
ATOM 731 C CA . ASP A 1 87 ? -20.803 -3.155 -5.736 1.00 82.88 87 ASP A CA 1
ATOM 732 C C . ASP A 1 87 ? -21.016 -1.657 -5.995 1.00 82.88 87 ASP A C 1
ATOM 734 O O . ASP A 1 87 ? -20.190 -0.994 -6.621 1.00 82.88 87 ASP A O 1
ATOM 738 N N . TYR A 1 88 ? -22.142 -1.119 -5.525 1.00 83.88 88 TYR A N 1
ATOM 739 C CA . TYR A 1 88 ? -22.546 0.266 -5.725 1.00 83.88 88 TYR A CA 1
ATOM 740 C C . TYR A 1 88 ? -23.239 0.801 -4.473 1.00 83.88 88 TYR A C 1
ATOM 742 O O . TYR A 1 88 ? -24.159 0.173 -3.943 1.00 83.88 88 TYR A O 1
ATOM 750 N N . ILE A 1 89 ? -22.810 1.979 -4.020 1.00 81.25 89 ILE A N 1
ATOM 751 C CA . ILE A 1 89 ? -23.432 2.713 -2.919 1.00 81.25 89 ILE A CA 1
ATOM 752 C C . ILE A 1 89 ? -24.069 3.971 -3.520 1.00 81.25 89 ILE A C 1
ATOM 754 O O . ILE A 1 89 ? -23.336 4.825 -4.022 1.00 81.25 89 ILE A O 1
ATOM 758 N N . PRO A 1 90 ? -25.406 4.098 -3.513 1.00 81.19 90 PRO A N 1
ATOM 759 C CA . PRO A 1 90 ? -26.061 5.298 -4.012 1.00 81.19 90 PRO A CA 1
ATOM 760 C C . PRO A 1 90 ? -25.711 6.506 -3.135 1.00 81.19 90 PRO A C 1
ATOM 762 O O . PRO A 1 90 ? -25.708 6.412 -1.907 1.00 81.19 90 PRO A O 1
ATOM 765 N N . GLU A 1 91 ? -25.449 7.650 -3.766 1.00 77.88 91 GLU A N 1
ATOM 766 C CA . GLU A 1 91 ? -25.260 8.912 -3.051 1.00 77.88 91 GLU A CA 1
ATOM 767 C C . GLU A 1 91 ? -26.576 9.319 -2.377 1.00 77.88 91 GLU A C 1
ATOM 769 O O . GLU A 1 91 ? -27.614 9.467 -3.029 1.00 77.88 91 GLU A O 1
ATOM 774 N N . THR A 1 92 ? -26.553 9.495 -1.055 1.00 70.38 92 THR A N 1
ATOM 775 C CA . THR A 1 92 ? -27.696 10.040 -0.320 1.00 70.38 92 THR A CA 1
ATOM 776 C C . THR A 1 92 ? -27.879 11.502 -0.707 1.00 70.38 92 THR A C 1
ATOM 778 O O . THR A 1 92 ? -27.050 12.343 -0.355 1.00 70.38 92 THR A O 1
ATOM 781 N N . LYS A 1 93 ? -28.965 11.823 -1.419 1.00 70.44 93 LYS A N 1
ATOM 782 C CA . LYS A 1 93 ? -29.360 13.214 -1.657 1.00 70.44 93 LYS A CA 1
ATOM 783 C C . LYS A 1 93 ? -29.682 13.852 -0.306 1.00 70.44 93 LYS A C 1
ATOM 785 O O . LYS A 1 93 ? -30.498 13.321 0.443 1.00 70.44 93 LYS A O 1
ATOM 790 N N . ALA A 1 94 ? -29.038 14.976 0.002 1.00 62.41 94 ALA A N 1
ATOM 791 C CA . ALA A 1 94 ? -29.222 15.685 1.270 1.00 62.41 94 ALA A CA 1
ATOM 792 C C . ALA A 1 94 ? -30.697 16.057 1.544 1.00 62.41 94 ALA A C 1
ATOM 794 O O . ALA A 1 94 ? -31.104 16.135 2.699 1.00 62.41 94 ALA A O 1
ATOM 795 N N . ASP A 1 95 ? -31.507 16.191 0.490 1.00 59.31 95 ASP A N 1
ATOM 796 C CA . ASP A 1 95 ? -32.922 16.579 0.553 1.00 59.31 95 ASP A CA 1
ATOM 797 C C . ASP A 1 95 ? -33.855 15.545 1.222 1.00 59.31 95 ASP A C 1
ATOM 799 O O . ASP A 1 95 ? -34.996 15.879 1.547 1.00 59.31 95 ASP A O 1
ATOM 803 N N . ASP A 1 96 ? -33.405 14.299 1.425 1.00 57.28 96 ASP A N 1
ATOM 804 C CA . ASP A 1 96 ? -34.206 13.239 2.065 1.00 57.28 96 ASP A CA 1
ATOM 805 C C . ASP A 1 96 ? -33.975 13.121 3.584 1.00 57.28 96 ASP A C 1
ATOM 807 O O . ASP A 1 96 ? -34.730 12.428 4.268 1.00 57.28 96 ASP A O 1
ATOM 811 N N . ILE A 1 97 ? -32.960 13.798 4.137 1.00 57.69 97 ILE A N 1
ATOM 812 C CA . ILE A 1 97 ? -32.663 13.772 5.583 1.00 57.69 97 ILE A CA 1
ATOM 813 C C . ILE A 1 97 ? -33.627 14.685 6.354 1.00 57.69 97 ILE A C 1
ATOM 815 O O . ILE A 1 97 ? -34.001 14.367 7.477 1.00 57.69 97 ILE A O 1
ATOM 819 N N . ASP A 1 98 ? -34.095 15.765 5.725 1.00 57.41 98 ASP A N 1
ATOM 820 C CA . ASP A 1 98 ? -34.978 16.770 6.340 1.00 57.41 98 ASP A CA 1
ATOM 821 C C . ASP A 1 98 ? -36.478 16.398 6.264 1.00 57.41 98 ASP A C 1
ATOM 823 O O . ASP A 1 98 ? -37.355 17.183 6.619 1.00 57.41 98 ASP A O 1
ATOM 827 N N . LYS A 1 99 ? -36.800 1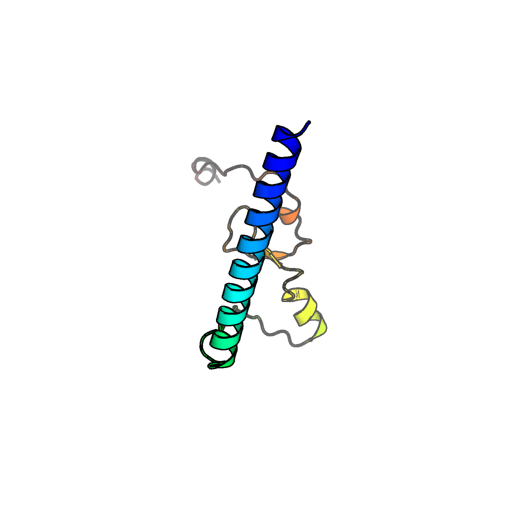5.195 5.763 1.00 55.75 99 LYS A N 1
ATOM 828 C CA . LYS A 1 99 ? -38.180 14.696 5.588 1.00 55.75 99 LYS A CA 1
ATOM 829 C C . LYS A 1 99 ? -38.532 13.489 6.465 1.00 55.75 99 LYS A C 1
ATOM 831 O O . LYS A 1 99 ? -39.578 12.877 6.238 1.00 55.75 99 LYS A O 1
ATOM 836 N N . ARG A 1 100 ? -37.684 13.121 7.429 1.00 44.97 100 ARG A N 1
ATOM 837 C CA . ARG A 1 100 ? -37.923 12.004 8.356 1.00 44.97 100 ARG A CA 1
ATOM 838 C C . ARG A 1 100 ? -38.116 12.460 9.789 1.00 44.97 100 ARG A C 1
ATOM 840 O O . ARG A 1 100 ? -37.327 13.311 10.241 1.00 44.97 100 ARG A O 1
#